Protein AF-A0A149PBN2-F1 (afdb_monomer)

Structure (mmCIF, N/CA/C/O backbone):
data_AF-A0A149PBN2-F1
#
_entry.id   AF-A0A149PBN2-F1
#
loop_
_atom_site.group_PDB
_atom_site.id
_atom_site.type_symbol
_atom_site.label_atom_id
_atom_site.label_alt_id
_atom_site.label_comp_id
_atom_site.label_asym_id
_atom_site.label_entity_id
_atom_site.label_seq_id
_atom_site.pdbx_PDB_ins_code
_atom_site.Cartn_x
_atom_site.Cartn_y
_atom_site.Cartn_z
_atom_site.occupancy
_atom_site.B_iso_or_equiv
_atom_site.auth_seq_id
_atom_site.auth_comp_id
_atom_site.auth_asym_id
_atom_site.auth_atom_id
_atom_site.pdbx_PDB_model_num
ATOM 1 N N . 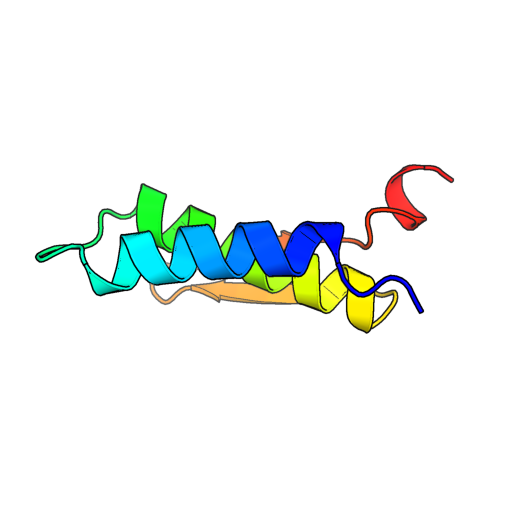MET A 1 1 ? 20.880 6.304 -5.834 1.00 39.72 1 MET A N 1
ATOM 2 C CA . MET A 1 1 ? 19.761 5.535 -5.250 1.00 39.72 1 MET A CA 1
ATOM 3 C C . MET A 1 1 ? 18.881 6.489 -4.449 1.00 39.72 1 MET A C 1
ATOM 5 O O . MET A 1 1 ? 19.166 6.752 -3.291 1.00 39.72 1 MET A O 1
ATOM 9 N N . ASN A 1 2 ? 17.884 7.101 -5.095 1.00 42.22 2 ASN A N 1
ATOM 10 C CA . ASN A 1 2 ? 16.934 8.022 -4.456 1.00 42.22 2 ASN A CA 1
ATOM 11 C C . ASN A 1 2 ? 15.669 7.234 -4.076 1.00 42.22 2 ASN A C 1
ATOM 13 O O . ASN A 1 2 ? 14.675 7.287 -4.788 1.00 42.22 2 ASN A O 1
ATOM 17 N N . HIS A 1 3 ? 15.713 6.494 -2.965 1.00 52.78 3 HIS A N 1
ATOM 18 C CA . HIS A 1 3 ? 14.590 5.687 -2.440 1.00 52.78 3 HIS A CA 1
ATOM 19 C C . HIS A 1 3 ? 13.457 6.527 -1.805 1.00 52.78 3 HIS A C 1
ATOM 21 O O . HIS A 1 3 ? 12.670 6.041 -0.994 1.00 52.78 3 HIS A O 1
ATOM 27 N N . THR A 1 4 ? 13.414 7.831 -2.071 1.00 53.81 4 THR A N 1
ATOM 28 C CA . THR A 1 4 ? 12.810 8.790 -1.140 1.00 53.81 4 THR A CA 1
ATOM 29 C C . THR A 1 4 ? 11.387 9.257 -1.468 1.00 53.81 4 THR A C 1
ATOM 31 O O . THR A 1 4 ? 10.647 9.459 -0.505 1.00 53.81 4 THR A O 1
ATOM 34 N N . PRO A 1 5 ? 10.940 9.444 -2.732 1.00 61.41 5 PRO A N 1
ATOM 35 C CA . PRO A 1 5 ? 9.672 10.141 -2.950 1.00 61.41 5 PRO A CA 1
ATOM 36 C C . PRO A 1 5 ? 8.463 9.335 -2.454 1.00 61.41 5 PRO A C 1
ATOM 38 O O . PRO A 1 5 ? 7.684 9.851 -1.659 1.00 61.41 5 PRO A O 1
ATOM 41 N N . ASN A 1 6 ? 8.354 8.053 -2.814 1.00 74.06 6 ASN A N 1
ATOM 42 C CA . ASN A 1 6 ? 7.162 7.258 -2.486 1.00 74.06 6 ASN A CA 1
ATOM 43 C C . ASN A 1 6 ? 7.228 6.557 -1.123 1.00 74.06 6 ASN A C 1
ATOM 45 O O . ASN A 1 6 ? 6.191 6.216 -0.555 1.00 74.06 6 ASN A O 1
ATOM 49 N N . ARG A 1 7 ? 8.424 6.425 -0.533 1.00 82.56 7 ARG A N 1
ATOM 50 C CA . ARG A 1 7 ? 8.580 5.889 0.826 1.00 82.56 7 ARG A CA 1
ATOM 51 C C . ARG A 1 7 ? 7.953 6.804 1.875 1.00 82.56 7 ARG A C 1
ATOM 53 O O . ARG A 1 7 ? 7.319 6.317 2.806 1.00 82.56 7 ARG A O 1
ATOM 60 N N . ARG A 1 8 ? 8.117 8.125 1.738 1.00 86.00 8 ARG A N 1
ATOM 61 C CA . ARG A 1 8 ? 7.511 9.091 2.666 1.00 86.00 8 ARG A CA 1
ATOM 62 C C . ARG A 1 8 ? 5.986 9.029 2.604 1.00 86.00 8 ARG A C 1
ATOM 64 O O . ARG A 1 8 ? 5.354 8.903 3.647 1.00 86.00 8 ARG A O 1
ATOM 71 N N . THR A 1 9 ? 5.425 9.044 1.397 1.00 85.75 9 THR A N 1
ATOM 72 C CA . THR A 1 9 ? 3.978 8.929 1.168 1.00 85.75 9 THR A CA 1
ATOM 73 C C . THR A 1 9 ? 3.421 7.633 1.753 1.00 85.75 9 THR A C 1
ATOM 75 O O . THR A 1 9 ? 2.454 7.671 2.506 1.00 85.75 9 THR A O 1
ATOM 78 N N . PHE A 1 10 ? 4.087 6.498 1.516 1.00 88.00 10 PHE A N 1
ATOM 79 C CA . PHE A 1 10 ? 3.694 5.226 2.121 1.00 88.00 10 PHE A CA 1
ATOM 80 C C . PHE A 1 10 ? 3.694 5.280 3.658 1.00 88.00 10 PHE A C 1
ATOM 82 O O . PHE A 1 10 ? 2.741 4.818 4.284 1.00 88.00 10 PHE A O 1
ATOM 89 N N . LEU A 1 11 ? 4.729 5.855 4.281 1.00 89.44 11 LEU A N 1
ATOM 90 C CA . LEU A 1 11 ? 4.810 5.955 5.743 1.00 89.44 11 LEU A CA 1
ATOM 91 C C . LEU A 1 11 ? 3.723 6.865 6.332 1.00 89.44 11 LEU A C 1
ATOM 93 O O . LEU A 1 11 ? 3.153 6.530 7.370 1.00 89.44 11 LEU A O 1
ATOM 97 N N . GLU A 1 12 ? 3.411 7.984 5.677 1.00 89.69 12 GLU A N 1
ATOM 98 C CA . GLU A 1 12 ? 2.319 8.882 6.077 1.00 89.69 12 GLU A CA 1
ATOM 99 C C . GLU A 1 12 ? 0.958 8.162 6.000 1.00 89.69 12 GLU A C 1
ATOM 101 O O . GLU A 1 12 ? 0.184 8.189 6.963 1.00 89.69 12 GLU A O 1
ATOM 106 N N . SER A 1 13 ? 0.705 7.421 4.918 1.00 88.31 13 SER A N 1
ATOM 107 C CA . SER A 1 13 ? -0.501 6.599 4.756 1.00 88.31 13 SER A CA 1
ATOM 108 C C . SER A 1 13 ? -0.574 5.447 5.766 1.00 88.31 13 SER A C 1
ATOM 110 O O . SER A 1 13 ? -1.636 5.192 6.339 1.00 88.31 13 SER A O 1
ATOM 112 N N . ALA A 1 14 ? 0.545 4.776 6.059 1.00 89.12 14 ALA A N 1
ATOM 113 C CA 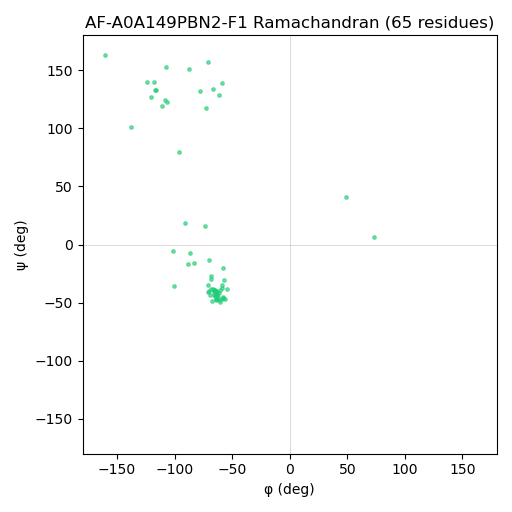. ALA A 1 14 ? 0.615 3.708 7.059 1.00 89.12 14 ALA A CA 1
ATOM 114 C C . ALA A 1 14 ? 0.345 4.235 8.476 1.00 89.12 14 ALA A C 1
ATOM 116 O O . ALA A 1 14 ? -0.359 3.604 9.270 1.00 89.12 14 ALA A O 1
ATOM 117 N N . PHE A 1 15 ? 0.855 5.424 8.792 1.00 92.12 15 PHE A N 1
ATOM 118 C CA . PHE A 1 15 ? 0.582 6.096 10.056 1.00 92.12 15 PHE A CA 1
ATOM 119 C C . PHE A 1 15 ? -0.899 6.472 10.206 1.00 92.12 15 PHE A C 1
ATOM 121 O O . PHE A 1 15 ? -1.495 6.246 11.261 1.00 92.12 15 PHE A O 1
ATOM 128 N N . ALA A 1 16 ? -1.522 6.995 9.147 1.00 88.00 16 ALA A N 1
ATOM 129 C CA . ALA A 1 16 ? -2.952 7.291 9.144 1.00 88.00 16 ALA A CA 1
ATOM 130 C C . ALA A 1 16 ? -3.802 6.018 9.309 1.00 88.00 16 ALA A C 1
ATOM 132 O O . ALA A 1 16 ? -4.738 6.002 10.108 1.00 88.00 16 ALA A O 1
ATOM 133 N N . TYR A 1 17 ? -3.439 4.936 8.611 1.00 89.25 17 TYR A N 1
ATOM 134 C CA . TYR A 1 17 ? -4.110 3.639 8.712 1.00 89.25 17 TYR A CA 1
ATOM 135 C C . TYR A 1 17 ? -4.030 3.048 10.124 1.00 89.25 17 TYR A C 1
ATOM 137 O O . TYR A 1 17 ? -5.045 2.650 10.686 1.00 89.25 17 TYR A O 1
ATOM 145 N N . THR A 1 18 ? -2.842 3.039 10.733 1.00 89.50 18 THR A N 1
ATOM 146 C CA . THR A 1 18 ? -2.628 2.467 12.077 1.00 89.50 18 THR A CA 1
ATOM 147 C C . THR A 1 18 ? -3.301 3.260 13.196 1.00 89.50 18 THR A C 1
ATOM 149 O O . THR A 1 18 ? -3.655 2.683 14.222 1.00 89.50 18 THR A O 1
ATOM 152 N N . ARG A 1 19 ? -3.515 4.569 13.018 1.00 92.19 19 ARG A N 1
ATOM 153 C CA . ARG A 1 19 ? -4.262 5.397 13.980 1.00 92.19 19 ARG A CA 1
ATOM 154 C C . ARG A 1 19 ? -5.778 5.335 13.807 1.00 92.19 19 ARG A C 1
ATOM 156 O O . ARG A 1 19 ? -6.505 5.758 14.710 1.00 92.19 19 ARG A O 1
ATOM 163 N N . ALA A 1 20 ? -6.273 4.842 12.676 1.00 88.38 20 ALA A N 1
ATOM 164 C CA . ALA A 1 20 ? -7.702 4.747 12.435 1.00 88.38 20 ALA A CA 1
ATOM 165 C C . ALA A 1 20 ? -8.310 3.614 13.278 1.00 88.38 20 ALA A C 1
ATOM 167 O O . ALA A 1 20 ? -7.995 2.444 13.085 1.00 88.38 20 ALA A O 1
ATOM 168 N N . ARG A 1 21 ? -9.235 3.950 14.192 1.00 86.44 21 ARG A N 1
ATOM 169 C CA . ARG A 1 21 ? -10.002 2.945 14.961 1.00 86.44 21 ARG A CA 1
ATOM 170 C C . ARG A 1 21 ? -10.796 2.000 14.054 1.00 86.44 21 ARG A C 1
ATOM 172 O O . ARG A 1 21 ? -10.960 0.833 14.385 1.00 86.44 21 ARG A O 1
ATOM 179 N N . GLN A 1 22 ? -11.299 2.523 12.939 1.00 89.31 22 GLN A N 1
ATOM 180 C CA . GLN A 1 22 ? -11.929 1.767 11.861 1.00 89.31 22 GLN A CA 1
ATOM 181 C C . GLN A 1 22 ? -11.426 2.346 10.531 1.00 89.31 22 GLN A C 1
ATOM 183 O O . GLN A 1 22 ? -11.874 3.426 10.135 1.00 89.31 22 GLN A O 1
ATOM 188 N N . PRO A 1 23 ? -10.453 1.698 9.868 1.00 84.44 23 PRO A N 1
ATOM 189 C CA . PRO A 1 23 ? -9.962 2.149 8.574 1.00 84.44 23 PRO A CA 1
ATOM 190 C C . PRO A 1 23 ? -11.086 2.119 7.540 1.00 84.44 23 PRO A C 1
ATOM 192 O O . PRO A 1 23 ? -11.765 1.107 7.371 1.00 84.44 23 PRO A O 1
ATOM 195 N N . THR A 1 24 ? -11.282 3.226 6.828 1.00 87.19 24 THR A N 1
ATOM 196 C CA . THR A 1 24 ? -12.247 3.253 5.727 1.00 87.19 24 THR A CA 1
ATOM 197 C C . THR A 1 24 ? -11.721 2.437 4.539 1.00 87.19 24 THR A C 1
ATOM 199 O O . THR A 1 24 ? -10.501 2.272 4.381 1.00 87.19 24 THR A O 1
ATOM 202 N N . PRO A 1 25 ? -12.607 1.951 3.652 1.00 84.81 25 PRO A N 1
ATOM 203 C CA . PRO A 1 25 ? -12.188 1.304 2.411 1.00 84.81 25 PRO A CA 1
ATOM 204 C C . PRO A 1 25 ? -11.252 2.186 1.575 1.00 84.81 25 PRO A C 1
ATOM 206 O O . PRO A 1 25 ? -10.268 1.692 1.032 1.00 84.81 25 PRO A O 1
ATOM 209 N N . GLN A 1 26 ? -11.503 3.499 1.532 1.00 84.62 26 GLN A N 1
ATOM 210 C CA . GLN A 1 26 ? -10.653 4.466 0.835 1.00 84.62 26 GLN A CA 1
ATOM 211 C C . GLN A 1 26 ? -9.258 4.559 1.461 1.00 84.62 26 GLN A C 1
ATOM 213 O O . GLN A 1 26 ? -8.267 4.533 0.738 1.00 84.62 26 GLN A O 1
ATOM 218 N N . LEU A 1 27 ? -9.160 4.621 2.793 1.00 87.69 27 LEU A N 1
ATOM 219 C CA . LEU A 1 27 ? -7.869 4.675 3.485 1.00 87.69 27 LEU A CA 1
ATOM 220 C C . LEU A 1 27 ? -7.047 3.401 3.241 1.00 87.69 27 LEU A C 1
ATOM 222 O O . LEU A 1 27 ? -5.847 3.473 2.990 1.00 87.69 27 LEU A O 1
ATOM 226 N N . THR A 1 28 ? -7.710 2.244 3.258 1.00 87.31 28 THR A N 1
ATOM 227 C CA . THR A 1 28 ? -7.090 0.944 2.961 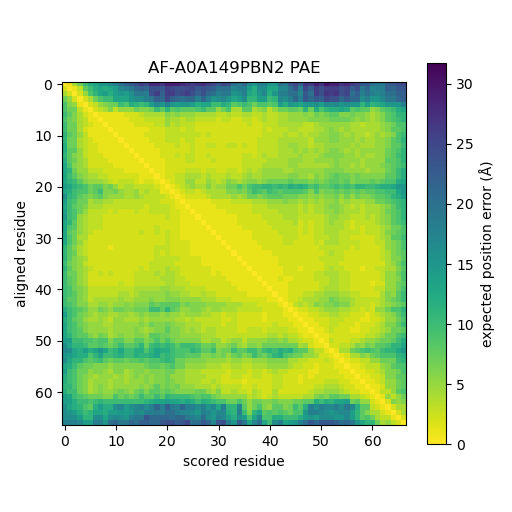1.00 87.31 28 THR A CA 1
ATOM 228 C C . THR A 1 28 ? -6.601 0.885 1.513 1.00 87.31 28 THR A C 1
ATOM 230 O O . THR A 1 28 ? -5.461 0.504 1.257 1.00 87.31 28 THR A O 1
ATOM 233 N N . ALA A 1 29 ? -7.433 1.313 0.560 1.00 86.75 29 ALA A N 1
ATOM 234 C CA . ALA A 1 29 ? -7.070 1.352 -0.853 1.00 86.75 29 ALA A CA 1
ATOM 235 C C . ALA A 1 29 ? -5.883 2.290 -1.117 1.00 86.75 29 ALA A C 1
ATOM 237 O O . ALA A 1 29 ? -4.979 1.917 -1.863 1.00 86.75 29 ALA A O 1
ATOM 238 N N . ASN A 1 30 ? -5.851 3.460 -0.472 1.00 88.25 30 ASN A N 1
ATOM 239 C CA . ASN A 1 30 ? -4.747 4.413 -0.583 1.00 88.25 30 ASN A CA 1
ATOM 240 C C . ASN A 1 30 ? -3.441 3.826 -0.042 1.00 88.25 30 ASN A C 1
ATOM 242 O O . ASN A 1 30 ? -2.435 3.845 -0.743 1.00 88.25 30 ASN A O 1
ATOM 246 N N . LEU A 1 31 ? -3.469 3.206 1.143 1.00 90.62 31 LEU A N 1
ATOM 247 C CA . LEU A 1 31 ? -2.294 2.536 1.706 1.00 90.62 31 LEU A CA 1
ATOM 248 C C . LEU A 1 31 ? -1.731 1.475 0.750 1.00 90.62 31 LEU A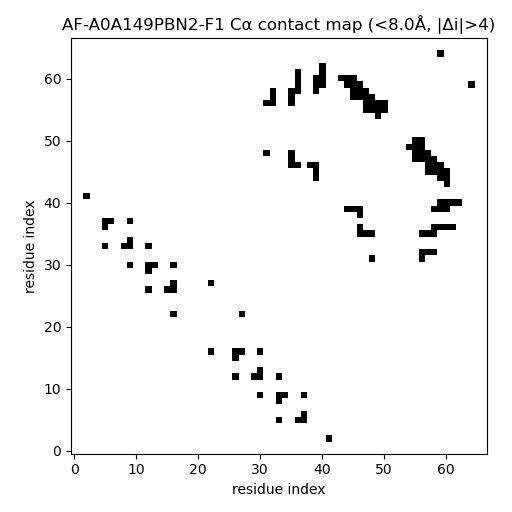 C 1
ATOM 250 O O . LEU A 1 31 ? -0.526 1.425 0.501 1.00 90.62 31 LEU A O 1
ATOM 254 N N . CYS A 1 32 ? -2.599 0.627 0.198 1.00 90.00 32 CYS A N 1
ATOM 255 C CA . CYS A 1 32 ? -2.184 -0.415 -0.735 1.00 90.00 32 CYS A CA 1
ATOM 256 C C . CYS A 1 32 ? -1.665 0.172 -2.054 1.00 90.00 32 CYS A C 1
ATOM 258 O O . CYS A 1 32 ? -0.684 -0.320 -2.605 1.00 90.00 32 CYS A O 1
ATOM 260 N N . ALA A 1 33 ? -2.281 1.242 -2.548 1.00 89.44 33 ALA A N 1
ATOM 261 C CA . ALA A 1 33 ? -1.831 1.953 -3.735 1.00 89.44 33 ALA A CA 1
ATOM 262 C C . ALA A 1 33 ? -0.449 2.596 -3.562 1.00 89.44 33 ALA A C 1
ATOM 264 O O . ALA A 1 33 ? 0.355 2.524 -4.495 1.00 89.44 33 ALA A O 1
ATOM 265 N N . ASP A 1 34 ? -0.170 3.177 -2.396 1.00 90.94 34 ASP A N 1
ATOM 266 C CA . ASP A 1 34 ? 1.121 3.788 -2.072 1.00 90.94 34 ASP A CA 1
ATOM 267 C C . ASP A 1 34 ? 2.204 2.725 -1.882 1.00 90.94 34 ASP A C 1
ATOM 269 O O . ASP A 1 34 ? 3.315 2.868 -2.393 1.00 90.94 34 ASP A O 1
ATOM 273 N N . PHE A 1 35 ? 1.865 1.610 -1.226 1.00 90.62 35 PHE A N 1
ATOM 274 C CA . PHE A 1 35 ? 2.761 0.462 -1.104 1.00 90.62 35 PHE A CA 1
ATOM 275 C C . PHE A 1 35 ? 3.131 -0.116 -2.473 1.00 90.62 35 PHE A C 1
A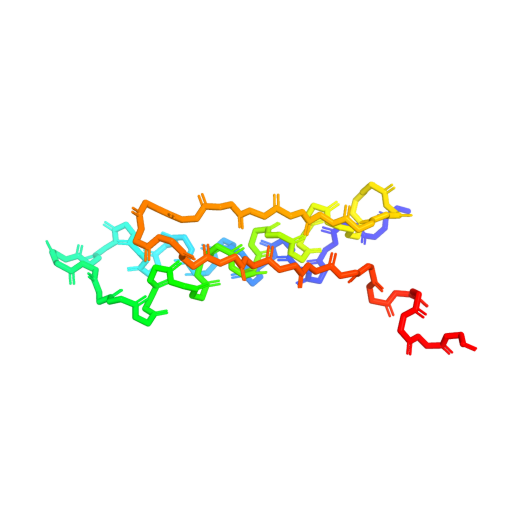TOM 277 O O . PHE A 1 35 ? 4.312 -0.287 -2.771 1.00 90.62 35 PHE A O 1
ATOM 284 N N . ALA A 1 36 ? 2.137 -0.371 -3.332 1.00 91.06 36 ALA A N 1
ATOM 285 C 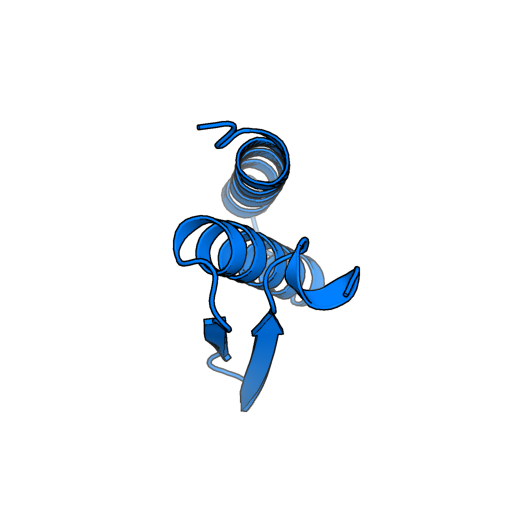CA . ALA A 1 36 ? 2.379 -0.873 -4.682 1.00 91.06 36 ALA A CA 1
ATOM 286 C C . ALA A 1 36 ? 3.254 0.087 -5.496 1.00 91.06 36 ALA A C 1
ATOM 288 O O . ALA A 1 36 ? 4.100 -0.372 -6.253 1.00 91.06 36 ALA A O 1
ATOM 289 N N . GLN A 1 37 ? 3.073 1.403 -5.340 1.00 90.00 37 GLN A N 1
ATOM 290 C CA . GLN A 1 37 ? 3.871 2.396 -6.057 1.00 90.00 37 GLN A CA 1
ATOM 291 C C . GLN A 1 37 ? 5.322 2.422 -5.566 1.00 90.00 37 GLN A C 1
ATOM 293 O O . GLN A 1 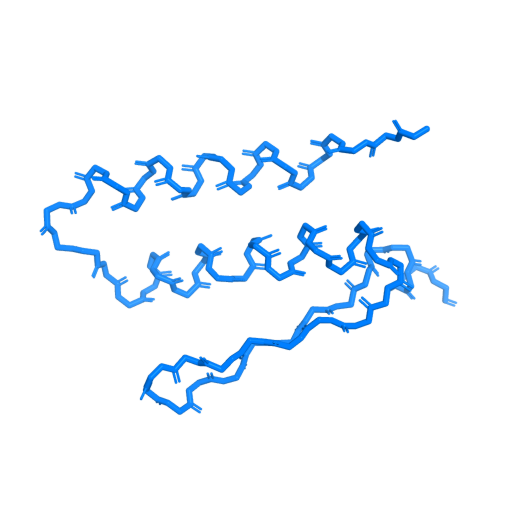37 ? 6.234 2.464 -6.386 1.00 90.00 37 GLN A O 1
ATOM 298 N N . MET A 1 38 ? 5.539 2.362 -4.248 1.00 89.25 38 MET A N 1
ATOM 299 C CA . MET A 1 38 ? 6.878 2.268 -3.661 1.00 89.25 38 MET A CA 1
ATOM 300 C C . MET A 1 38 ? 7.606 1.014 -4.159 1.00 89.25 38 MET A C 1
ATOM 302 O O . MET A 1 38 ? 8.741 1.103 -4.612 1.00 89.25 38 MET A O 1
ATOM 306 N N . MET A 1 39 ? 6.927 -0.135 -4.139 1.00 89.12 39 MET A N 1
ATOM 307 C CA . MET A 1 39 ? 7.490 -1.398 -4.612 1.00 89.12 39 MET A CA 1
ATOM 308 C C . MET A 1 39 ? 7.757 -1.365 -6.121 1.00 89.12 39 MET A C 1
ATOM 310 O O . MET A 1 39 ? 8.816 -1.799 -6.553 1.00 89.12 39 MET A O 1
ATOM 314 N N . ALA A 1 40 ? 6.837 -0.831 -6.929 1.00 88.62 40 ALA A N 1
ATOM 315 C CA . ALA A 1 40 ? 7.021 -0.754 -8.378 1.00 88.62 40 ALA A CA 1
ATOM 316 C C . ALA A 1 40 ? 8.252 0.078 -8.760 1.00 88.62 40 ALA A C 1
ATOM 318 O O . ALA A 1 40 ? 8.995 -0.300 -9.663 1.00 88.62 40 ALA A O 1
ATOM 319 N N . ASP A 1 41 ? 8.490 1.176 -8.041 1.00 85.94 41 ASP A N 1
ATOM 320 C CA . ASP A 1 41 ? 9.678 2.005 -8.229 1.00 85.94 41 ASP A CA 1
ATOM 321 C C . ASP A 1 41 ? 10.966 1.316 -7.750 1.00 85.94 41 ASP A C 1
ATOM 323 O O . ASP A 1 41 ? 11.991 1.437 -8.417 1.00 85.94 41 ASP A O 1
ATOM 327 N N . ASP A 1 42 ? 10.930 0.593 -6.623 1.00 85.31 42 ASP A N 1
ATOM 328 C CA . ASP A 1 42 ? 12.102 -0.124 -6.093 1.00 85.31 42 ASP A CA 1
ATOM 329 C C . ASP A 1 42 ? 12.482 -1.344 -6.956 1.00 85.31 42 ASP A C 1
ATOM 331 O O . ASP A 1 42 ? 13.668 -1.639 -7.110 1.00 85.31 42 ASP A O 1
ATOM 335 N N . PHE A 1 43 ? 11.500 -2.040 -7.541 1.00 85.38 43 PHE A N 1
ATOM 336 C CA . PHE A 1 43 ? 11.724 -3.180 -8.443 1.00 85.38 43 PHE A CA 1
ATOM 337 C C . PHE A 1 43 ? 11.929 -2.785 -9.911 1.00 85.38 43 PHE A C 1
ATOM 339 O O . PHE A 1 43 ? 12.241 -3.658 -10.718 1.00 85.38 43 PHE A O 1
ATOM 346 N N . ASP A 1 44 ? 11.738 -1.509 -10.260 1.00 84.50 44 ASP A N 1
ATOM 347 C CA . ASP A 1 44 ? 11.712 -1.009 -11.645 1.00 84.50 44 ASP A CA 1
ATOM 348 C C . ASP A 1 44 ? 10.793 -1.852 -12.556 1.00 84.50 44 ASP A C 1
ATOM 350 O O . ASP A 1 44 ? 11.108 -2.172 -13.702 1.00 84.50 44 ASP A O 1
ATOM 354 N N . GLY A 1 45 ? 9.633 -2.250 -12.024 1.00 86.25 45 GLY A N 1
ATOM 355 C CA . GLY A 1 45 ? 8.704 -3.158 -12.693 1.00 86.25 45 GLY A CA 1
ATOM 356 C C . GLY A 1 45 ? 7.282 -3.085 -12.135 1.00 86.25 45 GLY A C 1
ATOM 357 O O . GLY A 1 45 ? 7.060 -2.534 -11.056 1.00 86.25 45 GLY A O 1
ATOM 358 N N . PRO A 1 46 ? 6.279 -3.602 -12.867 1.00 88.75 46 PRO A N 1
ATOM 359 C CA . PRO A 1 46 ? 4.891 -3.526 -12.437 1.00 88.75 46 PRO A CA 1
ATOM 360 C C . PRO A 1 46 ? 4.647 -4.372 -11.183 1.00 88.75 46 PRO A C 1
ATOM 362 O O . PRO A 1 46 ? 5.020 -5.544 -11.120 1.00 88.75 46 PRO A O 1
ATOM 365 N N . VAL A 1 47 ? 3.951 -3.793 -10.206 1.00 91.31 47 VAL A N 1
ATOM 366 C CA . VAL A 1 47 ? 3.539 -4.475 -8.974 1.00 91.31 47 VAL A CA 1
ATOM 367 C C . VAL A 1 47 ? 2.023 -4.550 -8.910 1.00 91.31 47 VAL A C 1
ATOM 369 O O . VAL A 1 47 ? 1.313 -3.563 -9.122 1.00 91.31 47 VAL A O 1
ATOM 372 N N . GLN A 1 48 ? 1.527 -5.745 -8.594 1.00 91.25 48 GLN A N 1
ATOM 373 C CA . GLN A 1 48 ? 0.110 -6.031 -8.432 1.00 91.25 48 GLN A CA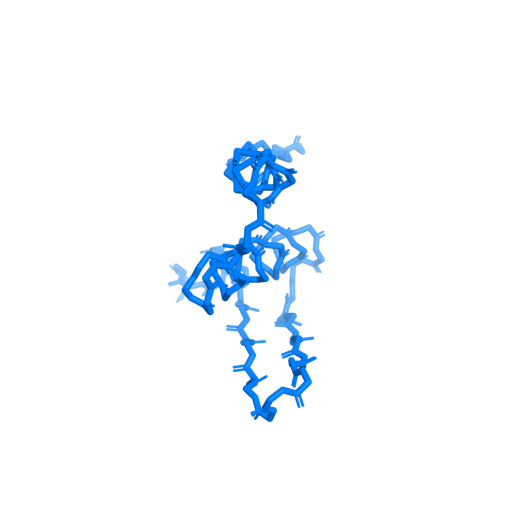 1
ATOM 374 C C . GLN A 1 48 ? -0.190 -6.467 -6.998 1.00 91.25 48 GLN A C 1
ATOM 376 O O . GLN A 1 48 ? 0.463 -7.356 -6.460 1.00 91.25 48 GLN A O 1
ATOM 381 N N . LEU A 1 49 ? -1.230 -5.877 -6.414 1.00 87.88 49 LEU A N 1
ATOM 382 C CA . LEU A 1 49 ? -1.807 -6.294 -5.142 1.00 87.88 49 LEU A CA 1
ATOM 383 C C . LEU A 1 49 ? -3.251 -6.737 -5.356 1.00 87.88 49 LEU A C 1
ATOM 385 O O . LEU A 1 49 ? -4.010 -6.092 -6.087 1.00 87.88 49 LEU A O 1
ATOM 389 N N . MET A 1 50 ? -3.636 -7.816 -4.680 1.00 86.94 50 MET A N 1
ATOM 390 C CA . MET A 1 50 ? -5.013 -8.294 -4.638 1.00 86.94 50 MET A CA 1
ATOM 391 C C . MET A 1 50 ? -5.574 -8.078 -3.238 1.00 86.94 50 MET A C 1
ATOM 393 O O . MET A 1 50 ? -5.044 -8.602 -2.260 1.00 86.94 50 MET A O 1
ATOM 397 N N . LEU A 1 51 ? -6.631 -7.277 -3.146 1.00 81.19 51 LEU A N 1
ATOM 398 C CA . LEU A 1 51 ? -7.323 -7.008 -1.895 1.00 81.19 51 LEU A CA 1
ATOM 399 C C . LEU A 1 51 ? -8.410 -8.065 -1.654 1.00 81.19 51 LEU A C 1
ATOM 401 O O . LEU A 1 51 ? -8.997 -8.561 -2.619 1.00 81.19 51 LEU A O 1
ATOM 405 N N . PRO A 1 52 ? -8.749 -8.365 -0.385 1.00 74.31 52 PRO A N 1
ATOM 406 C CA . PRO A 1 52 ? -9.724 -9.405 -0.030 1.00 74.31 52 PRO A CA 1
ATOM 407 C C . PRO A 1 52 ? -11.120 -9.212 -0.640 1.00 74.31 52 PRO A C 1
ATOM 409 O O . PRO A 1 52 ? -11.883 -10.160 -0.760 1.00 74.31 52 PRO A O 1
ATOM 412 N N . ILE A 1 53 ? -11.450 -7.986 -1.050 1.00 75.94 53 ILE A N 1
ATOM 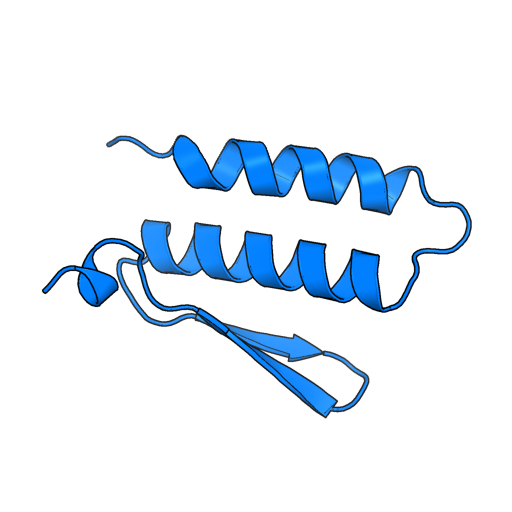413 C CA . ILE A 1 53 ? -12.734 -7.607 -1.657 1.00 75.94 53 ILE A CA 1
ATOM 414 C C . ILE A 1 53 ? -12.744 -7.723 -3.191 1.00 75.94 53 ILE A C 1
ATOM 416 O O . ILE A 1 53 ? -13.557 -7.090 -3.857 1.00 75.94 53 ILE A O 1
ATOM 420 N N . GLY A 1 54 ? -11.803 -8.474 -3.772 1.00 77.44 54 GLY A N 1
ATOM 421 C CA . GLY A 1 54 ? -11.693 -8.653 -5.225 1.00 77.44 54 GLY A CA 1
ATOM 422 C C . GLY A 1 54 ? -11.165 -7.425 -5.974 1.00 77.44 54 GLY A C 1
ATOM 423 O O . GLY A 1 54 ? -11.120 -7.427 -7.202 1.00 77.44 54 GLY A O 1
ATOM 424 N N . LEU A 1 55 ? -10.735 -6.378 -5.261 1.00 79.75 55 LEU A N 1
ATOM 425 C CA . LEU A 1 55 ? -10.087 -5.222 -5.873 1.00 79.75 55 LEU A CA 1
ATOM 426 C C . LEU A 1 55 ? -8.633 -5.543 -6.211 1.00 79.75 55 LEU A C 1
ATOM 428 O O . LEU A 1 55 ? -7.870 -6.037 -5.379 1.00 79.75 55 LEU A O 1
ATOM 432 N N . ARG A 1 56 ? -8.242 -5.198 -7.435 1.00 87.44 56 ARG A N 1
ATOM 433 C CA . ARG A 1 56 ? -6.878 -5.334 -7.935 1.00 87.44 56 ARG A CA 1
ATOM 434 C C . ARG A 1 56 ? -6.252 -3.952 -8.069 1.00 87.44 56 ARG A C 1
ATOM 436 O O . ARG A 1 56 ? -6.777 -3.099 -8.779 1.00 87.44 56 ARG A O 1
ATOM 443 N N . VAL A 1 57 ? -5.111 -3.752 -7.419 1.00 86.19 57 VAL A N 1
ATOM 444 C CA . VAL A 1 57 ? -4.301 -2.537 -7.547 1.00 86.19 57 VAL A CA 1
ATOM 445 C C . VAL A 1 57 ? -3.072 -2.879 -8.374 1.00 86.19 57 VAL A C 1
ATOM 447 O O . VAL A 1 57 ? -2.329 -3.787 -8.015 1.00 86.19 57 VAL A O 1
ATOM 450 N N . VAL A 1 58 ? -2.865 -2.167 -9.482 1.00 90.06 58 VAL A N 1
ATOM 451 C CA . VAL A 1 58 ? -1.678 -2.315 -10.334 1.00 90.06 58 VAL A CA 1
ATOM 452 C C . VAL A 1 58 ? -0.960 -0.975 -10.399 1.00 90.06 58 VAL A C 1
ATOM 454 O O . VAL A 1 58 ? -1.578 0.052 -10.698 1.00 90.06 58 VAL A O 1
ATOM 457 N N . ARG A 1 59 ? 0.337 -0.976 -10.091 1.00 89.38 59 ARG A N 1
ATOM 458 C CA . ARG A 1 59 ? 1.208 0.195 -10.203 1.00 89.38 59 ARG A CA 1
ATOM 459 C C . ARG A 1 59 ? 2.398 -0.131 -11.086 1.00 89.38 59 ARG A C 1
ATOM 461 O O . ARG A 1 59 ? 2.965 -1.213 -11.003 1.00 89.38 59 ARG A O 1
ATOM 468 N N . GLU A 1 60 ? 2.753 0.836 -11.913 1.00 89.06 60 GLU A N 1
ATOM 469 C CA . GLU A 1 60 ? 3.953 0.823 -12.740 1.00 89.06 60 GLU A CA 1
ATOM 470 C C . GLU A 1 60 ? 4.952 1.823 -12.162 1.00 89.06 60 GLU A C 1
ATOM 472 O O . GLU A 1 60 ? 4.520 2.807 -11.537 1.00 89.06 60 GLU A O 1
ATOM 477 N N . PRO A 1 61 ? 6.259 1.615 -12.379 1.00 84.69 61 PRO A N 1
ATOM 478 C CA . PRO A 1 61 ? 7.259 2.559 -11.922 1.00 84.69 61 PRO A CA 1
ATOM 479 C C . PRO A 1 61 ? 7.012 3.944 -12.529 1.00 84.69 61 PRO A C 1
ATOM 481 O O . PRO A 1 61 ? 6.702 4.084 -13.716 1.00 84.69 61 PRO A O 1
ATOM 484 N N . VAL A 1 62 ? 7.182 5.001 -11.729 1.00 81.31 62 VAL A N 1
ATOM 485 C CA . VAL A 1 62 ? 6.971 6.396 -12.170 1.00 81.31 62 VAL A CA 1
ATOM 486 C C . VAL A 1 62 ? 7.849 6.736 -13.378 1.00 81.31 62 VAL A C 1
ATOM 488 O O . VAL A 1 62 ? 7.460 7.538 -14.228 1.00 81.31 62 VAL A O 1
ATOM 491 N N . ARG A 1 63 ? 9.025 6.108 -13.478 1.00 71.81 63 ARG A N 1
ATOM 492 C CA . ARG A 1 63 ? 9.940 6.280 -14.606 1.00 71.81 63 ARG A CA 1
ATOM 493 C C . ARG A 1 63 ? 9.393 5.680 -15.906 1.00 71.81 63 ARG A C 1
ATOM 495 O O . ARG A 1 63 ? 9.545 6.322 -16.940 1.00 71.81 63 ARG A O 1
ATOM 502 N N . ALA A 1 64 ? 8.713 4.532 -15.853 1.00 61.28 64 ALA A N 1
ATOM 503 C CA . ALA A 1 64 ? 8.098 3.909 -17.030 1.00 61.28 64 ALA A CA 1
ATOM 504 C C . ALA A 1 64 ? 6.919 4.722 -17.578 1.00 61.28 64 ALA A C 1
ATOM 506 O O . ALA A 1 64 ? 6.711 4.751 -18.781 1.00 61.28 64 ALA A O 1
ATOM 507 N N . ARG A 1 65 ? 6.197 5.462 -16.726 1.00 59.31 65 ARG A N 1
ATOM 508 C CA . ARG A 1 65 ? 5.114 6.362 -17.170 1.00 59.31 65 ARG A CA 1
ATOM 509 C C . ARG A 1 65 ? 5.581 7.606 -17.934 1.00 59.31 65 ARG A C 1
ATOM 511 O O . ARG A 1 65 ? 4.743 8.332 -18.458 1.00 59.31 65 ARG A O 1
ATOM 518 N N . ARG A 1 66 ? 6.880 7.922 -17.906 1.00 58.19 66 ARG A N 1
ATOM 519 C CA . ARG A 1 66 ? 7.459 9.113 -18.556 1.00 58.19 66 ARG A CA 1
ATOM 520 C C . ARG A 1 66 ? 8.148 8.808 -19.892 1.00 58.19 66 ARG A C 1
ATOM 522 O O . ARG A 1 66 ? 8.622 9.755 -20.516 1.00 58.19 66 ARG A O 1
ATOM 529 N N . ALA A 1 67 ? 8.255 7.535 -20.270 1.00 51.53 67 ALA A N 1
ATOM 530 C CA . ALA A 1 67 ? 8.815 7.073 -21.540 1.00 51.53 67 ALA A CA 1
ATOM 531 C C . ALA A 1 67 ? 7.702 6.890 -22.578 1.00 51.53 67 ALA A C 1
ATOM 533 O O . ALA A 1 67 ? 7.999 7.103 -23.773 1.00 51.53 67 ALA A O 1
#

Radius of gyration: 12.47 Å; Cα contacts (8 Å, |Δi|>4): 71; chains: 1; bounding box: 32×20×36 Å

Mean predicted aligned error: 5.9 Å

pLDDT: mean 82.11, std 12.39, range [39.72, 92.19]

Nearest PDB structures (foldseek):
  6oe4-assembly2_D  TM=3.528E-01  e=5.031E+00  Human respiratory syncytial virus A2
  6oe4-assembly1_A  TM=2.770E-01  e=4.112E+00  Human respiratory syncytial virus A2
  8tvp-assembly1_F  TM=2.361E-01  e=4.398E+00  Saccharomyces cerevisiae
  5m3m-assembly1_F  TM=2.712E-01  e=6.584E+00  Saccharomyces cerevisiae S288C

Organism: NCBI:txid1399968

Sequence (67 aa):
MNHTPNRRTFLESAFAYTRARQPTPQLTANLCADFAQMMADDFDGPVQLMLPIGLRVVREPVRARRA

Solvent-accessible surface area (backbone atoms only — not comparable to full-atom values): 3901 Å² total; per-residue (Å²): 137,86,79,54,76,45,48,52,55,29,51,54,39,48,52,54,46,74,69,37,94,72,66,47,72,66,57,52,52,49,36,52,50,32,46,30,35,35,49,2,49,75,67,71,36,76,26,76,47,78,45,98,84,76,47,73,48,77,27,59,17,72,69,68,78,73,110

Foldseek 3Di:
DCLDDLVVVLVVLVVVQVPDPDQDPVSVVSNVLSVQASVQQVVQAKGWDADPVRDIHIYHHPVVVVD

Secondary structure (DSSP, 8-state):
----HHHHHHHHHHHHHHH-SS--HHHHHHHHHHHHHHHHHHHTS-EEEE-TTS-EEEE--TTGGG-